Protein AF-A0A522DRT2-F1 (afdb_monomer)

Structure (mmCIF, N/CA/C/O backbone):
data_AF-A0A522DRT2-F1
#
_entry.id   AF-A0A522DRT2-F1
#
loop_
_atom_site.group_PDB
_atom_site.id
_atom_site.type_symbol
_atom_site.label_atom_id
_atom_site.label_alt_id
_atom_site.label_comp_id
_atom_site.label_asym_id
_atom_site.label_entity_id
_atom_site.label_seq_id
_atom_site.pdbx_PDB_ins_code
_atom_site.Cartn_x
_atom_site.Cartn_y
_atom_site.Cartn_z
_atom_site.occupancy
_atom_site.B_iso_or_equiv
_atom_site.auth_seq_id
_atom_site.auth_comp_id
_atom_site.auth_asym_id
_atom_site.auth_atom_id
_atom_site.pdbx_PDB_model_num
ATOM 1 N N . MET A 1 1 ? 30.417 25.474 84.961 1.00 42.22 1 MET A N 1
ATOM 2 C CA . MET A 1 1 ? 29.425 25.398 83.872 1.00 42.22 1 MET A CA 1
ATOM 3 C C . MET A 1 1 ? 30.093 24.813 82.645 1.00 42.22 1 MET A C 1
ATOM 5 O O . MET A 1 1 ? 31.148 25.295 82.270 1.00 42.22 1 MET A O 1
ATOM 9 N N . ASP A 1 2 ? 29.567 23.780 82.014 1.00 46.75 2 ASP A N 1
ATOM 10 C CA . ASP A 1 2 ? 29.227 22.479 82.589 1.00 46.75 2 ASP A CA 1
ATOM 11 C C . ASP A 1 2 ? 29.766 21.450 81.582 1.00 46.75 2 ASP A C 1
ATOM 13 O O . ASP A 1 2 ? 29.490 21.537 80.390 1.00 46.75 2 ASP A O 1
ATOM 17 N N . ARG A 1 3 ? 30.622 20.525 82.025 1.00 54.03 3 ARG A N 1
ATOM 18 C CA . ARG A 1 3 ? 31.339 19.582 81.137 1.00 54.03 3 ARG A CA 1
ATOM 19 C C . ARG A 1 3 ? 30.470 18.373 80.765 1.00 54.03 3 ARG A C 1
ATOM 21 O O . ARG A 1 3 ? 30.975 17.375 80.261 1.00 54.03 3 ARG A O 1
ATOM 28 N N . ARG A 1 4 ? 29.172 18.456 81.067 1.00 52.12 4 ARG A N 1
ATOM 29 C CA . ARG A 1 4 ? 28.165 17.411 80.868 1.00 52.12 4 ARG A CA 1
ATOM 30 C C . ARG A 1 4 ? 27.288 17.620 79.634 1.00 52.12 4 ARG A C 1
ATOM 32 O O . ARG A 1 4 ? 26.583 16.691 79.266 1.00 52.12 4 ARG A O 1
ATOM 39 N N . ASP A 1 5 ? 27.394 18.757 78.946 1.00 51.19 5 ASP A N 1
ATOM 40 C CA . ASP A 1 5 ? 26.552 19.057 77.774 1.00 51.19 5 ASP A CA 1
ATOM 41 C C . ASP A 1 5 ? 26.980 18.327 76.485 1.00 51.19 5 ASP A C 1
ATOM 43 O O . ASP A 1 5 ? 26.242 18.260 75.506 1.00 51.19 5 ASP A O 1
ATOM 47 N N . PHE A 1 6 ? 28.169 17.717 76.481 1.00 50.22 6 PHE A N 1
ATOM 48 C CA . PHE A 1 6 ? 28.686 16.972 75.328 1.00 50.22 6 PHE A CA 1
ATOM 49 C C . PHE A 1 6 ? 28.011 15.599 75.132 1.00 50.22 6 PHE A C 1
ATOM 51 O O . PHE A 1 6 ? 28.087 15.022 74.051 1.00 50.22 6 PHE A O 1
ATOM 58 N N . LEU A 1 7 ? 27.328 15.066 76.153 1.00 53.25 7 LEU A N 1
ATOM 59 C CA . LEU A 1 7 ? 26.678 13.746 76.097 1.00 53.25 7 LEU A CA 1
ATOM 60 C C . LEU A 1 7 ? 25.165 13.812 75.825 1.00 53.25 7 LEU A C 1
ATOM 62 O O . LEU A 1 7 ? 24.495 12.782 75.833 1.00 53.25 7 LEU A O 1
ATOM 66 N N . THR A 1 8 ? 24.631 14.999 75.533 1.00 53.50 8 THR A N 1
ATOM 67 C CA . THR A 1 8 ? 23.200 15.234 75.268 1.00 53.50 8 THR A CA 1
ATOM 68 C C . THR A 1 8 ? 22.930 15.882 73.912 1.00 53.50 8 THR A C 1
ATOM 70 O O . THR A 1 8 ? 21.894 16.511 73.714 1.00 53.50 8 THR A O 1
ATOM 73 N N . ALA A 1 9 ? 23.792 15.655 72.918 1.00 52.12 9 ALA A N 1
ATOM 74 C CA . ALA A 1 9 ? 23.418 15.870 71.522 1.00 52.12 9 ALA A CA 1
ATOM 75 C C . ALA A 1 9 ? 22.457 14.752 71.081 1.00 52.12 9 ALA A C 1
ATOM 77 O O . ALA A 1 9 ? 22.840 13.760 70.458 1.00 52.12 9 ALA A O 1
ATOM 78 N N . LYS A 1 10 ? 21.184 14.883 71.465 1.00 57.16 10 LYS A N 1
ATOM 79 C CA . LYS A 1 10 ? 20.097 14.037 70.971 1.00 57.16 10 LYS A CA 1
ATOM 80 C C . LYS A 1 10 ? 20.035 14.243 69.458 1.00 57.16 10 LYS A C 1
ATOM 82 O O . LYS A 1 10 ? 19.662 15.314 68.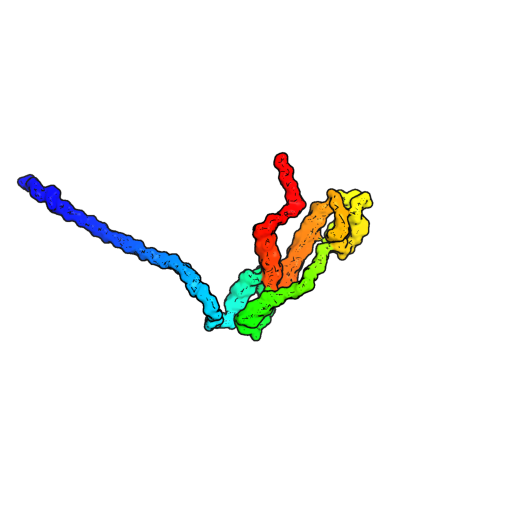996 1.00 57.16 10 LYS A O 1
ATOM 87 N N . ARG A 1 11 ? 20.460 13.238 68.689 1.00 54.44 11 ARG A N 1
ATOM 88 C CA . ARG A 1 11 ? 20.366 13.243 67.226 1.00 54.44 11 ARG A CA 1
ATOM 89 C C . ARG A 1 11 ? 18.909 13.494 66.848 1.00 54.44 11 ARG A C 1
ATOM 91 O O . ARG A 1 11 ? 18.065 12.629 67.075 1.00 54.44 11 ARG A O 1
ATOM 98 N N . GLU A 1 12 ? 18.614 14.661 66.283 1.00 54.62 12 GLU A N 1
ATOM 99 C CA . GLU A 1 12 ? 17.344 14.866 65.602 1.00 54.62 12 GLU A CA 1
ATOM 100 C C . GLU A 1 12 ? 17.322 13.920 64.405 1.00 54.62 12 GLU A C 1
ATOM 102 O O . GLU A 1 12 ? 18.086 14.046 63.445 1.00 54.62 12 GLU A O 1
ATOM 107 N N . THR A 1 13 ? 16.494 12.887 64.501 1.00 52.28 13 THR A N 1
ATOM 108 C CA . THR A 1 13 ? 16.181 12.033 63.368 1.00 52.28 13 THR A CA 1
ATOM 109 C C . THR A 1 13 ? 15.334 12.865 62.421 1.00 52.28 13 THR A C 1
ATOM 111 O O . THR A 1 13 ? 14.140 13.048 62.656 1.00 52.28 13 THR A O 1
ATOM 114 N N . THR A 1 14 ? 15.941 13.392 61.360 1.00 56.06 14 THR A N 1
ATOM 115 C CA . THR A 1 14 ? 15.183 13.887 60.209 1.00 56.06 14 THR A CA 1
ATOM 116 C C . THR A 1 14 ? 14.183 12.793 59.816 1.00 56.06 14 THR A C 1
ATOM 118 O O . THR A 1 14 ? 14.603 11.634 59.702 1.00 56.06 14 THR A O 1
ATOM 121 N N . PRO A 1 15 ? 12.880 13.090 59.658 1.00 54.44 15 PRO A N 1
ATOM 122 C CA . PRO A 1 15 ? 11.925 12.077 59.240 1.00 54.44 15 PRO A CA 1
ATOM 123 C C . PRO A 1 15 ? 12.405 11.511 57.907 1.00 54.44 15 PRO A C 1
ATOM 125 O O . PRO A 1 15 ? 12.625 12.254 56.947 1.00 54.44 15 PRO A O 1
ATOM 128 N N . VAL A 1 16 ? 12.632 10.197 57.872 1.00 54.84 16 VAL A N 1
ATOM 129 C CA . VAL A 1 16 ? 12.950 9.485 56.637 1.00 54.84 16 VAL A CA 1
ATOM 130 C C . VAL A 1 16 ? 11.790 9.757 55.695 1.00 54.84 16 VAL A C 1
ATOM 132 O O . VAL A 1 16 ? 10.655 9.376 55.971 1.00 54.84 16 VAL A O 1
ATOM 135 N N . LYS A 1 17 ? 12.062 10.490 54.616 1.00 53.16 17 LYS A N 1
ATOM 136 C CA . LYS A 1 17 ? 11.083 10.750 53.569 1.00 53.16 17 LYS A CA 1
ATOM 137 C C . LYS A 1 17 ? 10.720 9.385 52.995 1.00 53.16 17 LYS A C 1
ATOM 139 O O . LYS A 1 17 ? 11.541 8.792 52.301 1.00 53.16 17 LYS A O 1
ATOM 144 N N . THR A 1 18 ? 9.549 8.860 53.347 1.00 45.78 18 THR A N 1
ATOM 145 C CA . THR A 1 18 ? 9.038 7.612 52.783 1.00 45.78 18 THR A CA 1
ATOM 146 C C . THR A 1 18 ? 8.966 7.819 51.281 1.00 45.78 18 THR A C 1
ATOM 148 O O . THR A 1 18 ? 8.126 8.569 50.785 1.00 45.78 18 THR A O 1
ATOM 151 N N . ILE A 1 19 ? 9.917 7.234 50.557 1.00 55.28 19 ILE A N 1
ATOM 152 C CA . ILE A 1 19 ? 9.841 7.153 49.110 1.00 55.28 19 ILE A CA 1
ATOM 153 C C . ILE A 1 19 ? 8.691 6.187 48.875 1.00 55.28 19 ILE A C 1
ATOM 155 O O . ILE A 1 19 ? 8.843 4.982 49.049 1.00 55.28 19 ILE A O 1
ATOM 159 N N . THR A 1 20 ? 7.513 6.721 48.569 1.00 54.12 20 THR A N 1
ATOM 160 C CA . THR A 1 20 ? 6.456 5.921 47.969 1.00 54.12 20 THR A CA 1
ATOM 161 C C . THR A 1 20 ? 7.024 5.489 46.626 1.00 54.12 20 THR A C 1
ATOM 163 O O . THR A 1 20 ? 7.013 6.270 45.672 1.00 54.12 20 THR A O 1
ATOM 166 N N . GLU A 1 21 ? 7.625 4.298 46.570 1.00 57.28 21 GLU A N 1
ATOM 167 C CA . GLU A 1 21 ? 7.885 3.637 45.302 1.00 57.28 21 GLU A CA 1
ATOM 168 C C . GLU A 1 21 ? 6.539 3.602 44.599 1.00 57.28 21 GLU A C 1
ATOM 170 O O . GLU A 1 21 ? 5.605 2.912 45.007 1.00 57.28 21 GLU A O 1
ATOM 175 N N . LYS A 1 22 ? 6.402 4.457 43.587 1.00 58.53 22 LYS A N 1
ATOM 176 C CA . LYS A 1 22 ? 5.319 4.346 42.633 1.00 58.53 22 LYS A CA 1
ATOM 177 C C . LYS A 1 22 ? 5.519 2.954 42.065 1.00 58.53 22 LYS A C 1
ATOM 179 O O . LYS A 1 22 ? 6.506 2.757 41.353 1.00 58.53 22 LYS A O 1
ATOM 184 N N . GLU A 1 23 ? 4.669 2.003 42.460 1.00 58.69 23 GLU A N 1
ATOM 185 C CA . GLU A 1 23 ? 4.658 0.675 41.862 1.00 58.69 23 GLU A CA 1
ATOM 186 C C . GLU A 1 23 ? 4.791 0.904 40.367 1.00 58.69 23 GLU A C 1
ATOM 188 O O . GLU A 1 23 ? 3.989 1.620 39.754 1.00 58.69 23 GLU A O 1
ATOM 193 N N . THR A 1 24 ? 5.889 0.404 39.801 1.00 56.53 24 THR A N 1
ATOM 194 C CA . THR A 1 24 ? 5.999 0.327 38.356 1.00 56.53 24 THR A CA 1
ATOM 195 C C . THR A 1 24 ? 4.750 -0.425 37.948 1.00 56.53 24 THR A C 1
ATOM 197 O O . THR A 1 24 ? 4.557 -1.563 38.372 1.00 56.53 24 THR A O 1
ATOM 200 N N . ALA A 1 25 ? 3.826 0.262 37.276 1.00 60.69 25 ALA A N 1
ATOM 201 C CA . ALA A 1 25 ? 2.569 -0.330 36.877 1.00 60.69 25 ALA A CA 1
ATOM 202 C C . ALA A 1 25 ? 2.930 -1.463 35.920 1.00 60.69 25 ALA A C 1
ATOM 204 O O . ALA A 1 25 ? 3.108 -1.246 34.722 1.00 60.69 25 ALA A O 1
ATOM 205 N N . ARG A 1 26 ? 3.124 -2.671 36.458 1.00 58.53 26 ARG A N 1
ATOM 206 C CA . ARG A 1 26 ? 3.156 -3.881 35.663 1.00 58.53 26 ARG A CA 1
ATOM 207 C C . ARG A 1 26 ? 1.801 -3.883 34.999 1.00 58.53 26 ARG A C 1
ATOM 209 O O . ARG A 1 26 ? 0.776 -3.975 35.671 1.00 58.53 26 ARG A O 1
ATOM 216 N N . THR A 1 27 ? 1.792 -3.696 33.689 1.00 58.72 27 THR A N 1
ATOM 217 C CA . THR A 1 27 ? 0.597 -3.900 32.894 1.00 58.72 27 THR A CA 1
ATOM 218 C C . THR A 1 27 ? 0.230 -5.368 33.041 1.00 58.72 27 THR A C 1
ATOM 220 O O . THR A 1 27 ? 0.713 -6.220 32.304 1.00 58.72 27 THR A O 1
ATOM 223 N N . TYR A 1 28 ? -0.618 -5.670 34.023 1.00 54.56 28 TYR A N 1
ATOM 224 C CA . TYR A 1 28 ? -1.343 -6.928 34.144 1.00 54.56 28 TYR A CA 1
ATOM 225 C C . TYR A 1 28 ? -2.428 -6.986 33.061 1.00 54.56 28 TYR A C 1
ATOM 227 O O . TYR A 1 28 ? -3.586 -7.281 33.352 1.00 54.56 28 TYR A O 1
ATOM 235 N N . SER A 1 29 ? -2.095 -6.679 31.803 1.00 61.94 29 SER A N 1
ATOM 236 C CA . SER A 1 29 ? -2.952 -7.100 30.702 1.00 61.94 29 SER A CA 1
ATOM 237 C C . SER A 1 29 ? -2.859 -8.622 30.668 1.00 61.94 29 SER A C 1
ATOM 239 O O . SER A 1 29 ? -1.944 -9.195 30.079 1.00 61.94 29 SER A O 1
ATOM 241 N N . GLY A 1 30 ? -3.737 -9.280 31.421 1.00 64.56 30 GLY A N 1
ATOM 242 C CA . GLY A 1 30 ? -3.901 -10.721 31.341 1.00 64.56 30 GLY A CA 1
ATOM 243 C C . GLY A 1 30 ? -4.399 -11.110 29.952 1.00 64.56 30 GLY A C 1
ATOM 244 O O . GLY A 1 30 ? -4.917 -10.278 29.212 1.00 64.56 30 GLY A O 1
ATOM 245 N N . LEU A 1 31 ? -4.323 -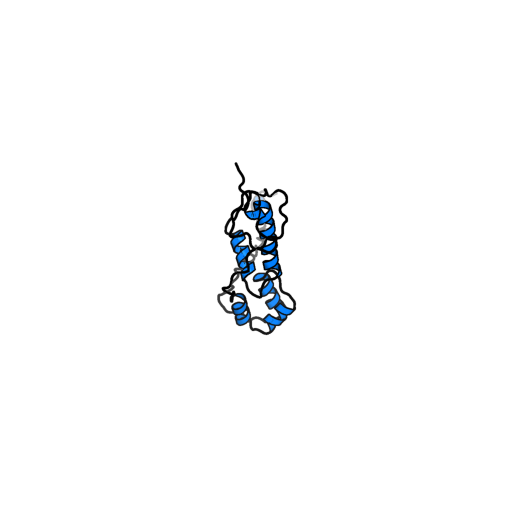12.400 29.632 1.00 72.88 31 LEU A N 1
ATOM 246 C CA . LEU A 1 31 ? -4.947 -12.998 28.441 1.00 72.88 31 LEU A CA 1
ATOM 247 C C . LEU A 1 31 ? -6.490 -12.962 28.484 1.00 72.88 31 LEU A C 1
ATOM 249 O O . LEU A 1 31 ? -7.153 -13.593 27.664 1.00 72.88 31 LEU A O 1
ATOM 253 N N . ASN A 1 32 ? -7.071 -12.270 29.464 1.00 82.25 32 ASN A N 1
ATOM 254 C CA . ASN A 1 32 ? -8.508 -12.167 29.615 1.00 82.25 32 ASN A CA 1
ATOM 255 C C . ASN A 1 32 ? -9.068 -11.282 28.493 1.00 82.25 32 ASN A C 1
ATOM 257 O O . ASN A 1 32 ? -8.544 -10.185 28.275 1.00 82.25 32 ASN A O 1
ATOM 261 N N . PRO A 1 33 ? -10.138 -11.719 27.808 1.00 82.00 33 PRO A N 1
ATOM 262 C CA . PRO A 1 33 ? -10.808 -10.904 26.807 1.00 82.00 33 PRO A CA 1
ATOM 263 C C . PRO A 1 33 ? -11.221 -9.547 27.377 1.00 82.00 33 PRO A C 1
ATOM 265 O O . PRO A 1 33 ? -11.652 -9.445 28.527 1.00 82.00 33 PRO A O 1
ATOM 268 N N . TYR A 1 34 ? -11.110 -8.497 26.567 1.00 86.06 34 TYR A N 1
ATOM 269 C CA . TYR A 1 34 ? -11.557 -7.170 26.973 1.00 86.06 34 TYR A CA 1
ATOM 270 C C . TYR A 1 34 ? -13.090 -7.125 27.072 1.00 86.06 34 TYR A C 1
ATOM 272 O O . TYR A 1 34 ? -13.799 -7.485 26.136 1.00 86.06 34 TYR A O 1
ATOM 280 N N . THR A 1 35 ? -13.593 -6.665 28.220 1.00 86.62 35 THR A N 1
ATOM 281 C CA . THR A 1 35 ? -15.030 -6.564 28.541 1.00 86.62 35 THR A CA 1
ATOM 282 C C . THR A 1 35 ? -15.495 -5.118 28.732 1.00 86.62 35 THR A C 1
ATOM 284 O O . THR A 1 35 ? -16.561 -4.879 29.296 1.00 86.62 35 THR A O 1
ATOM 287 N N . GLY A 1 36 ? -14.663 -4.144 28.359 1.00 89.00 36 GLY A N 1
ATOM 288 C CA . GLY A 1 36 ? -15.003 -2.730 28.473 1.00 89.00 36 GLY A CA 1
ATOM 289 C C . GLY A 1 36 ? -15.989 -2.268 27.393 1.00 89.00 36 GLY A C 1
ATOM 290 O O . GLY A 1 36 ? -16.402 -3.056 26.537 1.00 89.00 36 GLY A O 1
ATOM 291 N N . PRO A 1 37 ? -16.394 -0.989 27.437 1.00 92.31 37 PRO A N 1
ATOM 292 C CA . PRO A 1 37 ? -17.332 -0.440 26.471 1.00 92.31 37 PRO A CA 1
ATOM 293 C C . PRO A 1 37 ? -16.727 -0.442 25.061 1.00 92.31 37 PRO A C 1
ATOM 295 O O . PRO A 1 37 ? -15.549 -0.163 24.874 1.00 92.31 37 PRO A O 1
ATOM 298 N N . TRP A 1 38 ? -17.546 -0.741 24.055 1.00 94.81 38 TRP A N 1
ATOM 299 C CA . TRP A 1 38 ? -17.142 -0.699 22.650 1.00 94.81 38 TRP A CA 1
ATOM 300 C C . TRP A 1 38 ? -17.713 0.557 21.993 1.00 94.81 38 TRP A C 1
ATOM 302 O O . TRP A 1 38 ? -18.777 0.520 21.377 1.00 94.81 38 TRP A O 1
ATOM 312 N N . THR A 1 39 ? -17.055 1.700 22.209 1.00 95.69 39 THR A N 1
ATOM 313 C CA . THR A 1 39 ? -17.486 2.993 21.661 1.00 95.69 39 THR A CA 1
ATOM 314 C C . 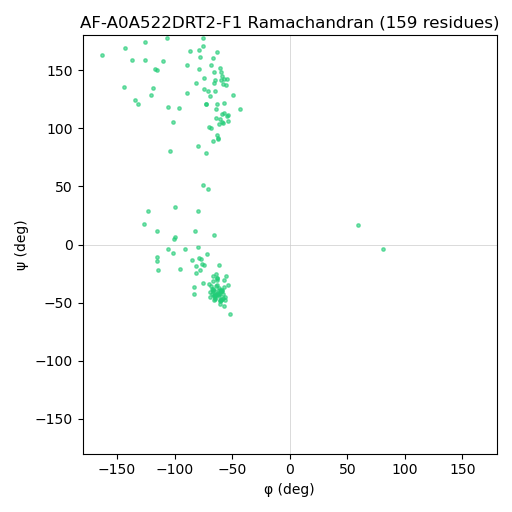THR A 1 39 ? -16.584 3.443 20.515 1.00 95.69 39 THR A C 1
ATOM 316 O O . THR A 1 39 ? -15.588 2.801 20.174 1.00 95.69 39 THR A O 1
ATOM 319 N N . ALA A 1 40 ? -16.918 4.590 19.916 1.00 95.50 40 ALA A N 1
ATOM 320 C CA . ALA A 1 40 ? -16.127 5.179 18.841 1.00 95.50 40 ALA A CA 1
ATOM 321 C C . ALA A 1 40 ? -14.667 5.427 19.257 1.00 95.50 40 ALA A C 1
ATOM 323 O O . ALA A 1 40 ? -13.774 5.341 18.418 1.00 95.50 40 ALA A O 1
ATOM 324 N N . ASN A 1 41 ? -14.410 5.693 20.543 1.00 95.19 41 ASN A N 1
ATOM 325 C CA . ASN A 1 41 ? -13.059 5.922 21.051 1.00 95.19 41 ASN A CA 1
ATOM 326 C C . ASN A 1 41 ? -12.216 4.644 21.033 1.00 95.19 41 ASN A C 1
ATOM 328 O O . ASN A 1 41 ? -11.070 4.681 20.581 1.00 95.19 41 ASN A O 1
ATOM 332 N N . GLU A 1 42 ? -12.770 3.518 21.485 1.00 95.00 42 GLU A N 1
ATOM 333 C CA . GLU A 1 42 ? -12.073 2.231 21.486 1.00 95.00 42 GLU A CA 1
ATOM 334 C C . GLU A 1 42 ? -11.833 1.729 20.063 1.00 95.00 42 GLU A C 1
ATOM 336 O O . GLU A 1 42 ? -10.716 1.315 19.747 1.00 95.00 42 GLU A O 1
ATOM 341 N N . VAL A 1 43 ? -12.832 1.857 19.185 1.00 96.56 43 VAL A N 1
ATOM 342 C CA . VAL A 1 43 ? -12.693 1.536 17.757 1.00 96.56 43 VAL A CA 1
ATOM 343 C C . VAL A 1 43 ? -11.615 2.407 17.118 1.00 96.56 43 VAL A C 1
ATOM 345 O O . VAL A 1 43 ? -10.680 1.889 16.513 1.00 96.56 43 VAL A O 1
ATOM 348 N N . ALA A 1 44 ? -11.678 3.728 17.294 1.00 95.88 44 ALA A N 1
ATOM 349 C CA . ALA A 1 44 ? -10.678 4.634 16.736 1.00 95.88 44 ALA A CA 1
ATOM 350 C C . ALA A 1 44 ? -9.273 4.346 17.285 1.00 95.88 44 ALA A C 1
ATOM 352 O O . ALA A 1 44 ? -8.292 4.448 16.547 1.00 95.88 44 ALA A O 1
ATOM 353 N N . HIS A 1 45 ? -9.152 3.982 18.563 1.00 94.38 45 HIS A N 1
ATOM 354 C CA . HIS A 1 45 ? -7.876 3.579 19.143 1.00 94.38 45 HIS A CA 1
ATOM 355 C C . HIS A 1 45 ? -7.348 2.290 18.501 1.00 94.38 45 HIS A C 1
ATOM 357 O O . HIS A 1 45 ? -6.183 2.264 18.101 1.00 94.38 45 HIS A O 1
ATOM 363 N N . LEU A 1 46 ? -8.188 1.259 18.351 1.00 95.19 46 LEU A N 1
ATOM 364 C CA . LEU A 1 46 ? -7.813 0.013 17.680 1.00 95.19 46 LEU A CA 1
ATOM 365 C C . LEU A 1 46 ? -7.324 0.290 16.255 1.00 95.19 46 LEU A C 1
ATOM 367 O O . LEU A 1 46 ? -6.201 -0.076 15.917 1.00 95.19 46 LEU A O 1
ATOM 371 N N . LEU A 1 47 ? -8.112 1.011 15.454 1.00 96.00 47 LEU A N 1
ATOM 372 C CA . LEU A 1 47 ? -7.778 1.290 14.056 1.00 96.00 47 LEU A CA 1
ATOM 373 C C . LEU A 1 47 ? -6.506 2.136 13.910 1.00 96.00 47 LEU A C 1
ATOM 375 O O . LEU A 1 47 ? -5.696 1.877 13.029 1.00 96.00 47 LEU A O 1
ATOM 379 N N . LYS A 1 48 ? -6.238 3.094 14.808 1.00 93.69 48 LYS A N 1
ATOM 380 C CA . LYS A 1 48 ? -4.960 3.842 14.809 1.00 93.69 48 LYS A CA 1
ATOM 381 C C . LYS A 1 48 ? -3.743 2.949 15.071 1.00 93.69 48 LYS A C 1
ATOM 383 O O . LYS A 1 48 ? -2.629 3.273 14.646 1.00 93.69 48 LYS A O 1
ATOM 388 N N . ARG A 1 49 ? -3.927 1.851 15.810 1.00 93.12 49 ARG A N 1
ATOM 389 C CA . ARG A 1 49 ? -2.861 0.889 16.118 1.00 93.12 49 ARG A CA 1
ATOM 390 C C . ARG A 1 49 ? -2.653 -0.115 14.991 1.00 93.12 49 ARG A C 1
ATOM 392 O O . ARG A 1 49 ? -1.504 -0.454 14.722 1.00 93.12 49 ARG A O 1
ATOM 399 N N . THR A 1 50 ? -3.720 -0.546 14.327 1.00 95.06 50 THR A N 1
ATOM 400 C CA . THR A 1 50 ? -3.671 -1.597 13.298 1.00 95.06 50 THR A CA 1
ATOM 401 C C . THR A 1 50 ? -3.567 -1.068 11.870 1.00 95.06 50 THR A C 1
ATOM 403 O O . THR A 1 50 ? -3.083 -1.782 11.003 1.00 95.06 50 THR A O 1
ATOM 406 N N . MET A 1 51 ? -3.951 0.183 11.620 1.00 95.12 51 MET A N 1
ATOM 407 C CA . MET A 1 51 ? -3.945 0.830 10.303 1.00 95.12 51 MET A CA 1
ATOM 408 C C . MET A 1 51 ? -3.147 2.148 10.340 1.00 95.12 51 MET A C 1
ATOM 410 O O . MET A 1 51 ? -2.654 2.579 11.392 1.00 95.12 51 MET A O 1
ATOM 414 N N . PHE A 1 52 ? -2.952 2.792 9.187 1.00 93.31 52 PHE A N 1
ATOM 415 C CA . PHE A 1 52 ? -2.314 4.118 9.096 1.00 93.31 52 PHE A CA 1
ATOM 416 C C . PHE A 1 52 ? -3.267 5.275 9.396 1.00 93.31 52 PHE A C 1
ATOM 418 O O . PHE A 1 52 ? -2.842 6.333 9.853 1.00 93.31 52 PHE A O 1
ATOM 425 N N . GLY A 1 53 ? -4.558 5.051 9.197 1.00 88.31 53 GLY A N 1
ATOM 426 C CA . GLY A 1 53 ? -5.625 5.996 9.477 1.00 88.31 53 GLY A CA 1
ATOM 427 C C . GLY A 1 53 ? -6.974 5.291 9.521 1.00 88.31 53 GLY A C 1
ATOM 428 O O . GLY A 1 53 ? -7.101 4.162 9.050 1.00 88.31 53 GLY A O 1
ATOM 429 N N . ALA A 1 54 ? -7.960 5.964 10.106 1.00 91.19 54 ALA A N 1
ATOM 430 C CA . ALA A 1 54 ? -9.344 5.514 10.149 1.00 91.19 54 ALA A CA 1
ATOM 431 C C . ALA A 1 54 ? -10.239 6.672 9.721 1.00 91.19 54 ALA A C 1
ATOM 433 O O . ALA A 1 54 ? -10.203 7.743 10.336 1.00 91.19 54 ALA A O 1
ATOM 434 N N . THR A 1 55 ? -11.016 6.467 8.665 1.00 93.38 55 THR A N 1
ATOM 435 C CA . THR A 1 55 ? -12.055 7.414 8.260 1.00 93.38 55 THR A CA 1
ATOM 436 C C . THR A 1 55 ? -13.284 7.265 9.167 1.00 93.38 55 THR A C 1
ATOM 438 O O . THR A 1 55 ? -13.442 6.233 9.828 1.00 93.38 55 THR A O 1
ATOM 441 N N . PRO A 1 56 ? -14.188 8.261 9.219 1.00 94.50 56 PRO A N 1
ATOM 442 C CA . PRO A 1 56 ? -15.465 8.107 9.919 1.00 94.50 56 PRO A CA 1
ATOM 443 C C . PRO A 1 56 ? -16.263 6.881 9.450 1.00 94.50 56 PRO A C 1
ATOM 445 O O . PRO A 1 56 ? -16.885 6.208 10.270 1.00 94.50 56 PRO A O 1
ATOM 448 N N . ASP A 1 57 ? -16.187 6.542 8.161 1.00 95.88 57 ASP A N 1
ATOM 449 C CA . ASP A 1 57 ? -16.851 5.365 7.595 1.00 95.88 57 ASP A CA 1
ATOM 450 C C . ASP A 1 57 ? -16.243 4.054 8.098 1.00 95.88 57 ASP A C 1
ATOM 452 O O . ASP A 1 57 ? -16.971 3.094 8.349 1.00 95.88 57 ASP A O 1
ATOM 456 N N . ASP A 1 58 ? -14.924 4.009 8.303 1.00 96.00 58 ASP A N 1
ATOM 457 C CA . ASP A 1 58 ? -14.268 2.852 8.919 1.00 96.00 58 ASP A CA 1
ATOM 458 C C . ASP A 1 58 ? -14.705 2.694 10.374 1.00 96.00 58 ASP A C 1
ATOM 460 O O . ASP A 1 58 ? -15.053 1.596 10.802 1.00 96.00 58 ASP A O 1
ATOM 464 N N . ILE A 1 59 ? -14.763 3.794 11.130 1.00 96.38 59 ILE A N 1
ATOM 465 C CA . ILE A 1 59 ? -15.225 3.763 12.524 1.00 96.38 59 ILE A CA 1
ATOM 466 C C . ILE A 1 59 ? -16.665 3.245 12.592 1.00 96.38 59 ILE A C 1
ATOM 468 O O . ILE A 1 59 ? -16.943 2.333 13.366 1.00 96.38 59 ILE A O 1
ATOM 472 N N . ASN A 1 60 ? -17.566 3.766 11.755 1.00 97.00 60 ASN A N 1
ATOM 473 C CA . ASN A 1 60 ? -18.958 3.316 11.703 1.00 97.00 60 ASN A CA 1
ATOM 474 C C . ASN A 1 60 ? -19.076 1.836 11.310 1.00 97.00 60 ASN A C 1
ATOM 476 O O . ASN A 1 60 ? -19.883 1.109 11.889 1.00 97.00 60 ASN A O 1
ATOM 480 N N . TYR A 1 61 ? -18.249 1.373 10.370 1.00 96.88 61 TYR A N 1
ATOM 481 C CA . TYR A 1 61 ? -18.203 -0.031 9.966 1.00 96.88 61 TYR A CA 1
ATOM 482 C C . TYR A 1 61 ? -17.819 -0.957 11.130 1.00 96.88 61 TYR A C 1
ATOM 484 O O . TYR A 1 61 ? -18.510 -1.942 11.383 1.00 96.88 61 TYR A O 1
ATOM 492 N N . PHE A 1 62 ? -16.763 -0.623 11.877 1.00 97.00 62 PHE A N 1
ATOM 493 C CA . PHE A 1 62 ? -16.294 -1.435 13.007 1.00 97.00 62 PHE A CA 1
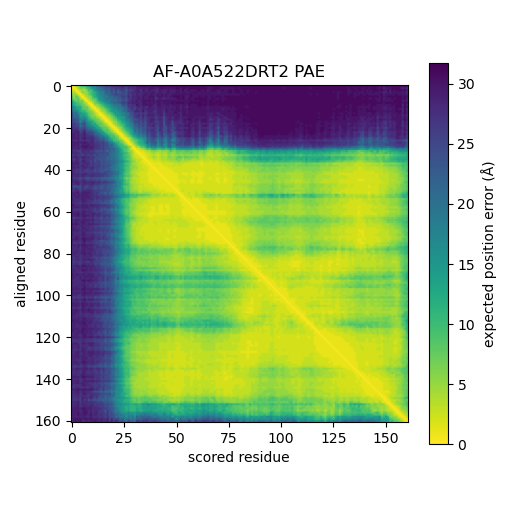ATOM 494 C C . PHE A 1 62 ? -17.139 -1.270 14.281 1.00 97.00 62 PHE A C 1
ATOM 496 O O . PHE A 1 62 ? -17.167 -2.175 15.114 1.00 97.00 62 PHE A O 1
ATOM 503 N N . LEU A 1 63 ? -17.873 -0.163 14.427 1.00 96.50 63 LEU A N 1
ATOM 504 C CA . LEU A 1 63 ? -18.879 0.005 15.483 1.00 96.50 63 LEU A CA 1
ATOM 505 C C . LEU A 1 63 ? -20.079 -0.931 15.317 1.00 96.50 63 LEU A C 1
ATOM 507 O O . LEU A 1 63 ? -20.710 -1.291 16.307 1.00 96.50 63 LEU A O 1
ATOM 511 N N . GLY A 1 64 ? -20.387 -1.343 14.084 1.00 95.81 64 GLY A N 1
ATOM 512 C CA . GLY A 1 64 ? -21.415 -2.350 13.808 1.00 95.81 64 GLY A CA 1
ATOM 513 C C . GLY A 1 64 ? -21.015 -3.775 14.213 1.00 95.81 64 GLY A C 1
ATOM 514 O O . GLY A 1 64 ? -21.847 -4.679 14.161 1.00 95.81 64 GLY A O 1
ATOM 515 N N . MET A 1 65 ? -19.758 -3.984 14.609 1.00 95.56 65 MET A N 1
ATOM 516 C CA . MET A 1 65 ? -19.202 -5.267 15.035 1.00 95.56 65 MET A CA 1
ATOM 517 C C . MET A 1 65 ? -18.924 -5.258 16.537 1.00 95.56 65 MET A C 1
ATOM 519 O O . MET A 1 65 ? -18.708 -4.205 17.133 1.00 95.56 65 MET A O 1
ATOM 523 N N . ASN A 1 66 ? -18.859 -6.437 17.157 1.00 93.19 66 ASN A N 1
ATOM 524 C CA . ASN A 1 66 ? -18.222 -6.551 18.469 1.00 93.19 66 ASN A CA 1
ATOM 525 C C . ASN A 1 66 ? -16.687 -6.588 18.335 1.00 93.19 66 ASN A C 1
ATOM 527 O O . ASN A 1 66 ? -16.141 -6.775 17.249 1.00 93.19 66 ASN A O 1
ATOM 531 N N . MET A 1 67 ? -15.980 -6.426 19.454 1.00 92.94 67 MET A N 1
ATOM 532 C CA . MET A 1 67 ? -14.518 -6.314 19.461 1.00 92.94 67 MET A CA 1
ATOM 533 C C . MET A 1 67 ? -13.796 -7.537 18.867 1.00 92.94 67 MET A C 1
ATOM 535 O O . MET A 1 67 ? -12.853 -7.354 18.102 1.00 92.94 67 MET A O 1
ATOM 539 N N . ASN A 1 68 ? -14.259 -8.762 19.140 1.00 92.75 68 ASN A N 1
ATOM 540 C CA . ASN A 1 68 ? -13.641 -9.968 18.574 1.00 92.75 68 ASN A CA 1
ATOM 541 C C . ASN A 1 68 ? -13.807 -10.008 17.050 1.00 92.75 68 ASN A C 1
ATOM 543 O O . ASN A 1 68 ? -12.834 -10.194 16.330 1.00 92.75 68 ASN A O 1
ATOM 547 N N . GLN A 1 69 ? -15.016 -9.728 16.556 1.00 95.25 69 GLN A N 1
ATOM 548 C CA . GLN A 1 69 ? -15.293 -9.653 15.119 1.00 95.25 69 GLN A CA 1
ATOM 549 C C . GLN A 1 69 ? -14.451 -8.578 14.423 1.00 95.25 69 GLN A C 1
ATOM 551 O O . GLN A 1 69 ? -13.958 -8.800 13.320 1.00 95.25 69 GLN A O 1
ATOM 556 N N . ALA A 1 70 ? -14.263 -7.422 15.066 1.00 95.81 70 ALA A N 1
ATOM 557 C CA . ALA A 1 70 ? -13.421 -6.354 14.538 1.00 95.81 70 ALA A CA 1
ATOM 558 C C . ALA A 1 70 ? -11.953 -6.795 14.409 1.00 95.81 70 ALA A C 1
ATOM 560 O O . ALA A 1 70 ? -11.312 -6.514 13.396 1.00 95.81 70 ALA A O 1
ATOM 561 N N . VAL A 1 71 ? -11.425 -7.503 15.411 1.00 95.06 71 VAL A N 1
ATOM 562 C CA . VAL A 1 71 ? -10.063 -8.056 15.373 1.00 95.06 71 VAL A CA 1
ATOM 563 C C . VAL A 1 71 ? -9.939 -9.122 14.288 1.00 95.06 71 VAL A C 1
ATOM 565 O O . VAL A 1 71 ? -9.021 -9.037 13.474 1.00 95.06 71 VAL A O 1
ATOM 568 N N . ASP A 1 72 ? -10.878 -10.064 14.211 1.00 96.12 72 ASP A N 1
ATOM 569 C CA . ASP A 1 72 ? -10.882 -11.111 13.183 1.00 96.12 72 ASP A CA 1
ATOM 570 C C . ASP A 1 72 ? -10.914 -10.504 11.774 1.00 96.12 72 ASP A C 1
ATOM 572 O O . ASP A 1 72 ? -10.149 -10.907 10.894 1.00 96.12 72 ASP A O 1
ATOM 576 N N . GLN A 1 73 ? -11.731 -9.468 11.570 1.00 96.00 73 GLN A N 1
ATOM 577 C CA . GLN A 1 73 ? -11.794 -8.734 10.309 1.00 96.00 73 GLN A CA 1
ATOM 578 C C . GLN A 1 73 ? -10.456 -8.065 9.963 1.00 96.00 73 GLN A C 1
ATOM 580 O O . GLN A 1 73 ? -10.004 -8.153 8.824 1.00 96.00 73 GLN A O 1
ATOM 585 N N . LEU A 1 74 ? -9.794 -7.425 10.931 1.00 96.38 74 LEU A N 1
ATOM 586 C CA . LEU A 1 74 ? -8.503 -6.763 10.708 1.00 96.38 74 LEU A CA 1
ATOM 587 C C . LEU A 1 74 ? -7.373 -7.751 10.390 1.00 96.38 74 LEU A C 1
ATOM 589 O O . LEU A 1 74 ? -6.440 -7.404 9.659 1.00 96.38 74 LEU A O 1
ATOM 593 N N . LEU A 1 75 ? -7.446 -8.962 10.945 1.00 95.62 75 LEU A N 1
ATOM 594 C CA . LEU A 1 75 ? -6.477 -10.037 10.721 1.00 95.62 75 LEU A CA 1
ATOM 595 C C . LEU A 1 75 ? -6.772 -10.855 9.457 1.00 95.62 75 LEU A C 1
ATOM 597 O O . LEU A 1 75 ? -5.900 -11.583 8.981 1.00 95.62 75 LEU A O 1
ATOM 601 N N . THR A 1 76 ? -7.961 -10.705 8.873 1.00 96.00 76 THR A N 1
ATOM 602 C CA . THR A 1 76 ? -8.333 -11.347 7.609 1.00 96.00 76 THR A CA 1
ATOM 603 C C . THR A 1 76 ? -7.735 -10.575 6.434 1.00 96.00 76 THR A C 1
ATOM 605 O O . THR A 1 76 ? -8.359 -9.704 5.827 1.00 96.00 76 THR A O 1
ATOM 608 N N . VAL A 1 77 ? -6.481 -10.891 6.113 1.00 94.00 77 VAL A N 1
ATOM 609 C CA . VAL A 1 77 ? -5.743 -10.279 5.001 1.00 94.00 77 VAL A CA 1
ATOM 610 C C . VAL A 1 77 ? -5.982 -11.072 3.708 1.00 94.00 77 VAL A C 1
ATOM 612 O O . VAL A 1 77 ? -5.796 -12.292 3.708 1.00 94.00 77 VAL A O 1
ATOM 615 N N . PRO A 1 78 ? -6.344 -10.423 2.583 1.00 91.00 78 PRO A N 1
ATOM 616 C CA . PRO A 1 78 ? -6.471 -11.124 1.310 1.00 91.00 78 PRO A CA 1
ATOM 617 C C . PRO A 1 78 ? -5.144 -11.772 0.886 1.00 91.00 78 PRO A C 1
ATOM 619 O O . PRO A 1 78 ? -4.071 -11.188 1.045 1.00 91.00 78 PRO A O 1
ATOM 622 N N . VAL A 1 79 ? -5.204 -12.968 0.302 1.00 91.25 79 VAL A N 1
ATOM 623 C CA . VAL A 1 79 ? -4.009 -13.667 -0.214 1.00 91.25 79 VAL A CA 1
ATOM 624 C C . VAL A 1 79 ? -3.509 -13.089 -1.539 1.00 91.25 79 VAL A C 1
ATOM 626 O O . VAL A 1 79 ? -2.378 -13.345 -1.942 1.00 91.25 79 VAL A O 1
ATOM 629 N N . THR A 1 80 ? -4.348 -12.307 -2.220 1.00 91.81 80 THR A N 1
ATOM 630 C CA . THR A 1 80 ? -3.997 -11.660 -3.480 1.00 91.81 80 THR A CA 1
ATOM 631 C C . THR A 1 80 ? -3.024 -10.509 -3.213 1.00 91.81 80 THR A C 1
ATOM 633 O O . THR A 1 80 ? -3.377 -9.590 -2.464 1.00 91.81 80 THR A O 1
ATOM 636 N N . PRO A 1 81 ? -1.814 -10.530 -3.801 1.00 88.88 81 PRO A N 1
ATOM 637 C CA . PRO A 1 81 ? -0.872 -9.430 -3.670 1.00 88.88 81 PRO A CA 1
ATOM 638 C C . PRO A 1 81 ? -1.378 -8.184 -4.416 1.00 88.88 81 PRO A C 1
ATOM 640 O O . PRO A 1 81 ? -2.139 -8.312 -5.382 1.00 88.88 81 PRO A O 1
ATOM 643 N N . PRO A 1 82 ? -0.953 -6.977 -4.005 1.00 92.12 82 PRO A N 1
ATOM 644 C CA . PRO A 1 82 ? -1.238 -5.765 -4.761 1.00 92.12 82 PRO A CA 1
ATOM 645 C C . PRO A 1 82 ? -0.632 -5.843 -6.168 1.00 92.12 82 PRO A C 1
ATOM 647 O O . PRO A 1 82 ? 0.388 -6.501 -6.389 1.00 92.12 82 PRO A O 1
ATOM 650 N N . ALA A 1 83 ? -1.251 -5.144 -7.123 1.00 93.69 83 ALA A N 1
ATOM 651 C CA . ALA A 1 83 ? -0.712 -5.024 -8.474 1.00 93.69 83 ALA A CA 1
ATOM 652 C C . ALA A 1 83 ? 0.706 -4.422 -8.431 1.00 93.69 83 ALA A C 1
ATOM 654 O O . ALA A 1 83 ? 0.943 -3.534 -7.613 1.00 93.69 83 ALA A O 1
ATOM 655 N N . PRO A 1 84 ? 1.641 -4.868 -9.287 1.00 95.38 84 PRO A N 1
ATOM 656 C CA . PRO A 1 84 ? 3.025 -4.403 -9.251 1.00 95.38 84 PRO A CA 1
ATOM 657 C C . PRO A 1 84 ? 3.149 -2.915 -9.629 1.00 95.38 84 PRO A C 1
ATOM 659 O O . PRO A 1 84 ? 2.255 -2.369 -10.284 1.00 95.38 84 PRO A O 1
ATOM 662 N N . PRO A 1 85 ? 4.265 -2.250 -9.269 1.00 95.88 85 PRO A N 1
ATOM 663 C CA . PRO A 1 85 ? 4.531 -0.884 -9.699 1.00 95.88 85 PRO A CA 1
ATOM 664 C C . PRO A 1 85 ? 4.594 -0.785 -11.224 1.00 95.88 85 PRO A C 1
ATOM 666 O O . PRO A 1 85 ? 5.021 -1.711 -11.92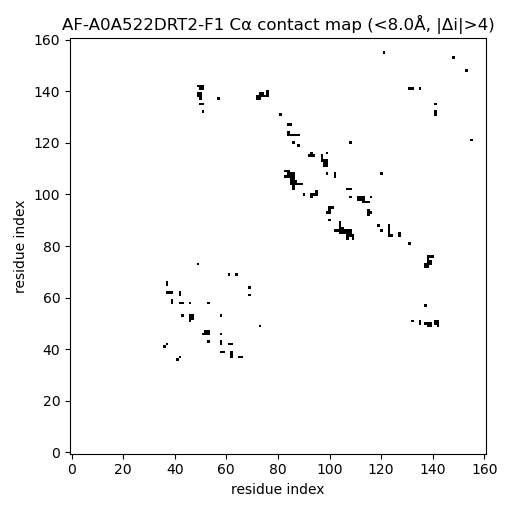6 1.00 95.88 85 PRO A O 1
ATOM 669 N N . VAL A 1 86 ? 4.176 0.376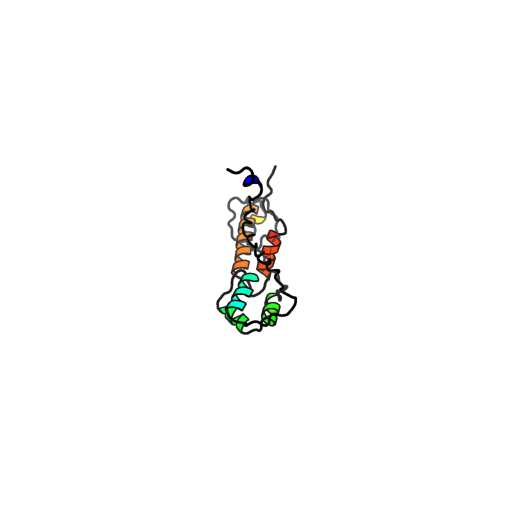 -11.723 1.00 95.81 86 VAL A N 1
ATOM 670 C CA . VAL A 1 86 ? 4.129 0.702 -13.148 1.00 95.81 86 VAL A CA 1
ATOM 671 C C . VAL A 1 86 ? 5.051 1.866 -13.466 1.00 95.81 86 VAL A C 1
ATOM 673 O O . VAL A 1 86 ? 5.278 2.750 -12.637 1.00 95.81 86 VAL A O 1
ATOM 676 N N . LYS A 1 87 ? 5.557 1.896 -14.695 1.00 95.31 87 LYS A N 1
ATOM 677 C CA . LYS A 1 87 ? 6.385 2.988 -15.194 1.00 95.31 87 LYS A CA 1
ATOM 678 C C . LYS A 1 87 ? 5.576 4.283 -15.234 1.00 95.31 87 LYS A C 1
ATOM 680 O O . LYS A 1 87 ? 4.593 4.382 -15.966 1.00 95.31 87 LYS A O 1
ATOM 685 N N . ASN A 1 88 ? 6.004 5.264 -14.444 1.00 94.56 88 ASN A N 1
ATOM 686 C CA . ASN A 1 88 ? 5.386 6.587 -14.292 1.00 94.56 88 ASN A CA 1
ATOM 687 C C . ASN A 1 88 ? 6.388 7.736 -14.524 1.00 94.56 88 ASN A C 1
ATOM 689 O O . ASN A 1 88 ? 6.149 8.868 -14.110 1.00 94.56 88 ASN A O 1
ATOM 693 N N . TYR A 1 89 ? 7.516 7.433 -15.164 1.00 94.56 89 TYR A N 1
ATOM 694 C CA . TYR A 1 89 ? 8.600 8.358 -15.474 1.00 94.56 89 TYR A CA 1
ATOM 695 C C . TYR A 1 89 ? 8.909 8.334 -16.974 1.00 94.56 89 TYR A C 1
ATOM 697 O O . TYR A 1 89 ? 8.571 7.383 -17.684 1.00 94.56 89 TYR A O 1
ATOM 705 N N . ASN A 1 90 ? 9.541 9.401 -17.456 1.00 93.12 90 ASN A N 1
ATOM 706 C CA . ASN A 1 90 ? 9.998 9.515 -18.838 1.00 93.12 90 ASN A CA 1
ATOM 707 C C . ASN A 1 90 ? 11.397 8.901 -19.015 1.00 93.12 90 ASN A C 1
ATOM 709 O O . ASN A 1 90 ? 12.104 8.654 -18.044 1.00 93.12 90 ASN A O 1
ATOM 713 N N . ASN A 1 91 ? 11.817 8.689 -20.264 1.00 92.81 91 ASN A N 1
ATOM 714 C CA . ASN A 1 91 ? 13.130 8.115 -20.585 1.00 92.81 91 ASN A CA 1
ATOM 715 C C . ASN A 1 91 ? 14.281 9.142 -20.496 1.00 92.81 91 ASN A C 1
ATOM 717 O O . ASN A 1 91 ? 15.259 9.048 -21.237 1.00 92.81 91 ASN A O 1
ATOM 721 N N . ASN A 1 92 ? 14.160 10.161 -19.639 1.00 92.12 92 ASN A N 1
ATOM 722 C CA . ASN A 1 92 ? 15.230 11.137 -19.458 1.00 92.12 92 ASN A CA 1
ATOM 723 C C . ASN A 1 92 ? 16.453 10.435 -18.864 1.00 92.12 92 ASN A C 1
ATOM 725 O O . ASN A 1 92 ? 16.324 9.716 -17.884 1.00 92.12 92 ASN A O 1
ATOM 729 N N . ASN A 1 93 ? 17.629 10.666 -19.445 1.00 90.56 93 ASN A N 1
ATOM 730 C CA . ASN A 1 93 ? 18.898 10.066 -19.017 1.00 90.56 93 ASN A CA 1
ATOM 731 C C . ASN A 1 93 ? 18.935 8.525 -19.056 1.00 90.56 93 ASN A C 1
ATOM 733 O O . ASN A 1 93 ? 19.839 7.935 -18.478 1.00 90.56 93 ASN A O 1
ATOM 737 N N . ILE A 1 94 ? 18.007 7.880 -19.771 1.00 92.25 94 ILE A N 1
ATOM 738 C CA . ILE A 1 94 ? 18.017 6.434 -20.013 1.00 92.25 94 ILE A CA 1
ATOM 739 C C . ILE A 1 94 ? 18.456 6.208 -21.469 1.00 92.25 94 ILE A C 1
ATOM 741 O O . ILE A 1 94 ? 17.772 6.682 -22.386 1.00 92.25 94 ILE A O 1
ATOM 745 N N . PRO A 1 95 ? 19.586 5.522 -21.724 1.00 92.94 95 PRO A N 1
ATOM 746 C CA . PRO A 1 95 ? 20.021 5.197 -23.077 1.00 92.94 95 PRO A CA 1
ATOM 747 C C . PRO A 1 95 ? 18.974 4.371 -23.830 1.00 92.94 95 PRO A C 1
ATOM 749 O O . PRO A 1 95 ? 18.341 3.486 -23.264 1.00 92.94 95 PRO A O 1
ATOM 752 N N . VAL A 1 96 ? 18.846 4.585 -25.143 1.00 93.25 96 VAL A N 1
ATOM 753 C CA . VAL A 1 96 ? 17.970 3.764 -26.011 1.00 93.25 96 VAL A CA 1
ATOM 754 C C . VAL A 1 96 ? 18.364 2.282 -26.046 1.00 93.25 96 VAL A C 1
ATOM 756 O O . VAL A 1 96 ? 17.581 1.445 -26.483 1.00 93.25 96 VAL A O 1
ATOM 759 N N . THR A 1 97 ? 19.589 1.967 -25.622 1.00 93.69 97 THR A N 1
ATOM 760 C CA . THR A 1 97 ? 20.119 0.607 -25.500 1.00 93.69 97 THR A CA 1
ATOM 761 C C . THR A 1 97 ? 19.678 -0.094 -24.218 1.00 93.69 97 THR A C 1
ATOM 763 O O . THR A 1 97 ? 19.786 -1.316 -24.153 1.00 93.69 97 THR A O 1
ATOM 766 N N . ASP A 1 98 ? 19.210 0.645 -23.206 1.00 93.12 98 ASP A N 1
ATOM 767 C CA . ASP A 1 98 ? 18.722 0.052 -21.962 1.00 93.12 98 ASP A CA 1
ATOM 768 C C . ASP A 1 98 ? 17.336 -0.591 -22.195 1.00 93.12 98 ASP A C 1
ATOM 770 O O . ASP A 1 98 ? 16.457 0.040 -22.799 1.00 93.12 98 ASP A O 1
ATOM 774 N N . PRO A 1 99 ? 17.098 -1.831 -21.721 1.00 92.94 99 PRO A N 1
ATOM 775 C CA . PRO A 1 99 ? 15.811 -2.512 -21.874 1.00 92.94 99 PRO A CA 1
ATOM 776 C C . PRO A 1 99 ? 14.605 -1.736 -21.323 1.00 92.94 99 PRO A C 1
ATOM 778 O O . PRO A 1 99 ? 13.490 -1.902 -21.824 1.00 92.94 99 PRO A O 1
ATOM 781 N N . ASP A 1 100 ? 14.802 -0.874 -20.320 1.00 93.50 100 ASP A N 1
ATOM 782 C CA . ASP A 1 100 ? 13.753 -0.033 -19.741 1.00 93.50 100 ASP A CA 1
ATOM 783 C C . ASP A 1 100 ? 13.186 0.959 -20.760 1.00 93.50 100 ASP A C 1
ATOM 785 O O . ASP A 1 100 ? 11.996 1.280 -20.714 1.00 93.50 100 ASP A O 1
ATOM 789 N N . TYR A 1 101 ? 13.996 1.402 -21.728 1.00 93.69 101 TYR A N 1
ATOM 790 C CA . TYR A 1 101 ? 13.581 2.385 -22.729 1.00 93.69 101 TYR A CA 1
ATOM 791 C C . TYR A 1 101 ? 12.351 1.921 -23.520 1.00 93.69 101 TYR A C 1
ATOM 793 O O . TYR A 1 101 ? 11.469 2.729 -23.822 1.00 93.69 101 TYR A O 1
ATOM 801 N N . ALA A 1 102 ? 12.267 0.619 -23.812 1.00 93.38 102 ALA A N 1
ATOM 802 C CA . ALA A 1 102 ? 11.185 0.009 -24.582 1.00 93.38 102 ALA A CA 1
ATOM 803 C C . ALA A 1 102 ? 9.898 -0.229 -23.772 1.00 93.38 102 ALA A C 1
ATOM 805 O O . ALA A 1 102 ? 8.861 -0.539 -24.359 1.00 93.38 102 ALA A O 1
ATOM 806 N N . ILE A 1 103 ? 9.941 -0.095 -22.441 1.00 93.50 103 ILE A N 1
ATOM 807 C CA . ILE A 1 103 ? 8.779 -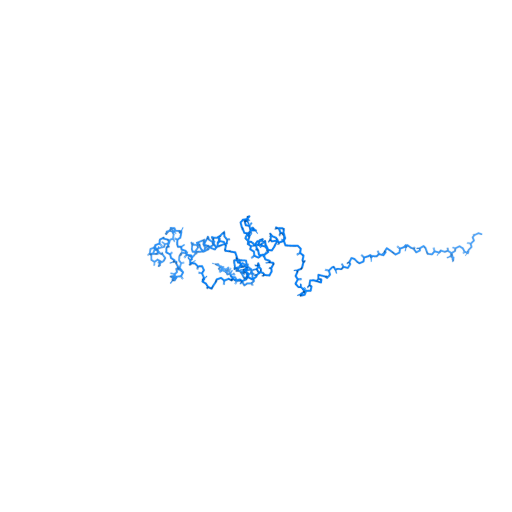0.323 -21.576 1.00 93.50 103 ILE A CA 1
ATOM 808 C C . ILE A 1 103 ? 7.787 0.834 -21.753 1.00 93.50 103 ILE A C 1
ATOM 810 O O . ILE A 1 103 ? 8.139 1.985 -21.466 1.00 93.50 103 ILE A O 1
ATOM 814 N N . PRO A 1 104 ? 6.537 0.564 -22.174 1.00 93.88 104 PRO A N 1
ATOM 815 C CA . PRO A 1 104 ? 5.521 1.599 -22.290 1.00 93.88 104 PRO A CA 1
ATOM 816 C C . PRO A 1 104 ? 5.137 2.177 -20.924 1.00 93.88 104 PRO A C 1
ATOM 818 O O . PRO A 1 104 ? 5.098 1.473 -19.912 1.00 93.88 104 PRO A O 1
ATOM 821 N N . MET A 1 105 ? 4.775 3.460 -20.899 1.00 93.69 105 MET A N 1
ATOM 822 C CA . MET A 1 105 ? 4.225 4.089 -19.697 1.00 93.69 105 MET A CA 1
ATOM 823 C C . MET A 1 105 ? 2.959 3.352 -19.232 1.00 93.69 105 MET A C 1
ATOM 825 O O . MET A 1 105 ? 2.136 2.941 -20.049 1.00 93.69 105 MET A O 1
ATOM 829 N N . GLY A 1 106 ? 2.820 3.151 -17.920 1.00 93.69 106 GLY A N 1
ATOM 830 C CA . GLY A 1 106 ? 1.732 2.362 -17.331 1.00 93.69 106 GLY A CA 1
ATOM 831 C C . GLY A 1 106 ? 1.941 0.842 -17.356 1.00 93.69 106 GLY A C 1
ATOM 832 O O . GLY A 1 106 ? 1.137 0.122 -16.772 1.00 93.69 106 GLY A O 1
ATOM 833 N N . SER A 1 107 ? 3.020 0.341 -17.967 1.00 95.00 107 SER A N 1
ATOM 834 C CA . SER A 1 107 ? 3.402 -1.077 -17.880 1.00 95.00 107 SER A CA 1
ATOM 835 C C . SER A 1 107 ? 4.322 -1.330 -16.687 1.00 95.00 107 SER A C 1
ATOM 837 O O . SER A 1 107 ? 5.023 -0.425 -16.228 1.00 95.00 107 SER A O 1
ATOM 839 N N . THR A 1 108 ? 4.329 -2.559 -16.164 1.00 95.50 108 THR A N 1
ATOM 840 C CA . THR A 1 108 ? 5.245 -2.923 -15.077 1.00 95.50 108 THR A CA 1
ATOM 841 C C . THR A 1 108 ? 6.675 -3.090 -15.582 1.00 95.50 108 THR A C 1
ATOM 843 O O . THR A 1 108 ? 6.903 -3.593 -16.680 1.00 95.50 108 THR A O 1
ATOM 846 N N . TRP A 1 109 ? 7.636 -2.669 -14.763 1.00 93.75 109 TRP A N 1
ATOM 847 C CA . TRP A 1 109 ? 9.069 -2.775 -15.040 1.00 93.75 109 TRP A CA 1
ATOM 848 C C . TRP A 1 109 ? 9.764 -3.875 -14.220 1.00 93.75 109 TRP A C 1
ATOM 850 O O . TRP A 1 109 ? 10.941 -4.144 -14.434 1.00 93.75 109 TRP A O 1
ATOM 860 N N . VAL A 1 110 ? 9.045 -4.549 -13.313 1.00 92.88 110 VAL A N 1
ATOM 861 C CA . VAL A 1 110 ? 9.613 -5.490 -12.322 1.00 92.88 110 VAL A CA 1
ATOM 862 C C . VAL A 1 110 ? 10.266 -6.723 -12.959 1.00 92.88 110 VAL A C 1
ATOM 864 O O . VAL A 1 110 ? 11.155 -7.327 -12.371 1.00 92.88 110 VAL A O 1
ATOM 867 N N . THR A 1 111 ? 9.844 -7.112 -14.162 1.00 93.12 111 THR A N 1
ATOM 868 C CA . THR A 1 111 ? 10.324 -8.328 -14.840 1.00 93.12 111 THR A CA 1
ATOM 869 C C . THR A 1 111 ? 11.535 -8.099 -15.742 1.00 93.12 111 THR A C 1
ATOM 871 O O . THR A 1 111 ? 12.024 -9.048 -16.351 1.00 93.12 111 THR A O 1
ATOM 874 N N . ILE A 1 112 ? 11.980 -6.852 -15.901 1.00 92.19 112 ILE A N 1
ATOM 875 C CA . ILE A 1 112 ? 13.030 -6.467 -16.847 1.00 92.19 112 ILE A CA 1
ATOM 876 C C . ILE A 1 112 ? 14.161 -5.832 -16.058 1.00 92.19 112 ILE A C 1
ATOM 878 O O . ILE A 1 112 ? 13.921 -4.892 -15.311 1.00 92.19 112 ILE A O 1
ATOM 882 N N . ASN A 1 113 ? 15.393 -6.286 -16.252 1.00 90.81 113 ASN A N 1
ATOM 883 C CA . ASN A 1 113 ? 16.556 -5.659 -15.626 1.00 90.81 113 ASN A CA 1
ATOM 884 C C . ASN A 1 113 ? 16.961 -4.382 -16.378 1.00 90.81 113 ASN A C 1
ATOM 886 O O . ASN A 1 113 ? 16.739 -4.271 -17.583 1.00 90.81 113 ASN A O 1
ATOM 890 N N . THR A 1 114 ? 17.557 -3.436 -15.662 1.00 91.25 114 THR A N 1
ATOM 891 C CA . THR A 1 114 ? 18.084 -2.169 -16.187 1.00 91.25 114 THR A CA 1
ATOM 892 C C . THR A 1 114 ? 19.446 -1.907 -15.552 1.00 91.25 114 THR A C 1
ATOM 894 O O . THR A 1 114 ? 19.741 -2.478 -14.502 1.00 91.25 114 THR A O 1
ATOM 897 N N . THR A 1 115 ? 20.266 -1.076 -16.185 1.00 88.94 115 THR A N 1
ATOM 898 C CA . THR A 1 115 ? 21.506 -0.538 -15.600 1.00 88.94 115 THR A CA 1
ATOM 899 C C . THR A 1 115 ? 21.433 0.967 -15.390 1.00 88.94 115 THR A C 1
ATOM 901 O O . THR A 1 115 ? 22.156 1.506 -14.558 1.00 88.94 115 THR A O 1
ATOM 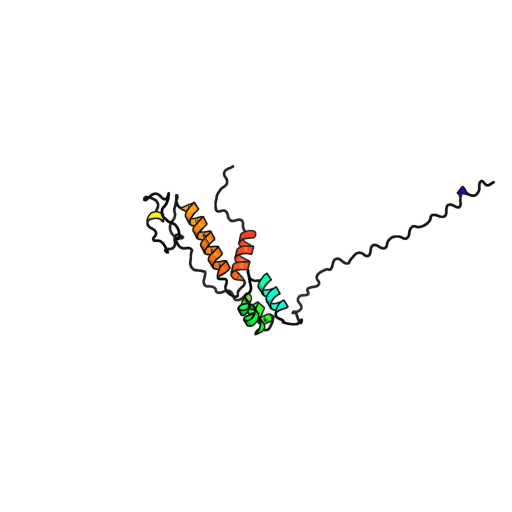904 N N . ASP A 1 116 ? 20.551 1.649 -16.124 1.00 91.06 116 ASP A N 1
ATOM 905 C CA . ASP A 1 116 ? 20.519 3.110 -16.186 1.00 91.06 116 ASP A CA 1
ATOM 906 C C . ASP A 1 116 ? 19.229 3.717 -15.601 1.00 91.06 116 ASP A C 1
ATOM 908 O O . ASP A 1 116 ? 19.177 4.915 -15.319 1.00 91.06 116 ASP A O 1
ATOM 912 N N . ALA A 1 117 ? 18.177 2.917 -15.378 1.00 91.88 117 ALA A N 1
ATOM 913 C CA . ALA A 1 117 ? 16.880 3.405 -14.895 1.00 91.88 117 ALA A CA 1
ATOM 914 C C . ALA A 1 117 ? 16.632 3.203 -13.386 1.00 91.88 117 ALA A C 1
ATOM 916 O O . ALA A 1 117 ? 15.544 3.532 -12.905 1.00 91.88 117 ALA A O 1
ATOM 917 N N . ASP A 1 118 ? 17.603 2.703 -12.613 1.00 90.12 118 ASP A N 1
ATOM 918 C CA . ASP A 1 118 ? 17.403 2.331 -11.200 1.00 90.12 118 ASP A CA 1
ATOM 919 C C . ASP A 1 118 ? 16.874 3.483 -10.339 1.00 90.12 118 ASP A C 1
ATOM 921 O O . ASP A 1 118 ? 15.885 3.324 -9.621 1.00 90.12 118 ASP A O 1
ATOM 925 N N . GLY A 1 119 ? 17.439 4.686 -10.472 1.00 90.81 119 GLY A N 1
ATOM 926 C CA . GLY A 1 119 ? 16.959 5.859 -9.733 1.00 90.81 119 GLY A CA 1
ATOM 927 C C . GLY A 1 119 ? 15.491 6.195 -10.033 1.00 90.81 119 GLY A C 1
ATOM 928 O O . GLY A 1 119 ? 14.714 6.516 -9.126 1.00 90.81 119 GLY A O 1
ATOM 929 N N . HIS A 1 120 ? 15.080 6.058 -11.296 1.00 93.00 120 HIS A N 1
ATOM 930 C CA . HIS A 1 120 ? 13.697 6.267 -11.724 1.00 93.00 120 HIS A CA 1
ATOM 931 C C . HIS A 1 120 ? 12.760 5.180 -11.186 1.00 93.00 120 HIS A C 1
ATOM 933 O O . HIS A 1 120 ? 11.663 5.485 -10.704 1.00 93.00 120 HIS A O 1
ATOM 939 N N . ARG A 1 121 ? 13.203 3.920 -11.195 1.00 93.06 121 ARG A N 1
ATOM 940 C CA . ARG A 1 121 ? 12.454 2.783 -10.648 1.00 93.06 121 ARG A CA 1
ATOM 941 C C . ARG A 1 121 ? 12.289 2.864 -9.141 1.00 93.06 121 ARG A C 1
ATOM 943 O O . ARG A 1 121 ? 11.193 2.613 -8.650 1.00 93.06 121 ARG A O 1
ATOM 950 N N . VAL A 1 122 ? 13.309 3.299 -8.404 1.00 92.81 122 VAL A N 1
ATOM 951 C CA . VAL A 1 122 ? 13.215 3.525 -6.952 1.00 92.81 122 VAL A CA 1
ATOM 952 C C . VAL A 1 122 ? 12.175 4.603 -6.638 1.00 92.81 122 VAL A C 1
ATOM 954 O O . VAL A 1 122 ? 11.363 4.431 -5.726 1.00 92.81 122 VAL A O 1
ATOM 957 N N . ALA A 1 123 ? 12.146 5.703 -7.396 1.00 93.56 123 ALA A N 1
ATOM 958 C CA . ALA A 1 123 ? 11.122 6.737 -7.233 1.00 93.56 123 ALA A CA 1
ATOM 959 C C . ALA A 1 123 ? 9.714 6.212 -7.573 1.00 93.56 123 ALA A C 1
ATOM 961 O O . ALA A 1 123 ? 8.767 6.444 -6.817 1.00 93.56 123 ALA A O 1
ATOM 962 N N . SER A 1 124 ? 9.588 5.457 -8.668 1.00 95.00 124 SER A N 1
ATOM 963 C CA . SER A 1 124 ? 8.349 4.788 -9.084 1.00 95.00 124 SER A CA 1
ATOM 964 C C . SER A 1 124 ? 7.832 3.820 -8.015 1.00 95.00 124 SER A C 1
ATOM 966 O O . SER A 1 124 ? 6.665 3.886 -7.629 1.00 95.00 124 SER A O 1
ATOM 968 N N . PHE A 1 125 ? 8.713 2.984 -7.466 1.00 94.31 125 PHE A N 1
ATOM 969 C CA . PHE A 1 125 ? 8.420 2.038 -6.393 1.00 94.31 125 PHE A CA 1
ATOM 970 C C . PHE A 1 125 ? 7.924 2.741 -5.126 1.00 94.31 125 PHE A C 1
ATOM 972 O O . PHE A 1 125 ? 6.888 2.365 -4.581 1.00 94.31 125 PHE A O 1
ATOM 979 N N . LYS A 1 126 ? 8.608 3.806 -4.686 1.00 93.75 126 LYS A N 1
ATOM 980 C CA . LYS A 1 126 ? 8.189 4.598 -3.516 1.00 93.75 126 LYS A CA 1
ATOM 981 C C . LYS A 1 126 ? 6.814 5.233 -3.723 1.00 93.75 126 LYS A C 1
ATOM 983 O O . LYS A 1 126 ? 5.990 5.206 -2.812 1.00 93.75 126 LYS A O 1
ATOM 988 N N . ALA A 1 127 ? 6.552 5.775 -4.914 1.00 95.19 127 ALA A N 1
ATOM 989 C CA . ALA A 1 127 ? 5.252 6.351 -5.252 1.00 95.19 127 ALA A CA 1
ATOM 990 C C . ALA A 1 127 ? 4.139 5.290 -5.252 1.00 95.19 127 ALA A C 1
ATOM 992 O O . ALA A 1 127 ? 3.067 5.521 -4.695 1.00 95.19 127 ALA A O 1
ATOM 993 N N . TRP A 1 128 ? 4.408 4.117 -5.827 1.00 96.38 128 TRP A N 1
ATOM 994 C CA . TRP A 1 128 ? 3.491 2.980 -5.813 1.00 96.38 128 TRP A CA 1
ATOM 995 C C . TRP A 1 128 ? 3.179 2.511 -4.389 1.00 96.38 128 TRP A C 1
ATOM 997 O O . TRP A 1 128 ? 2.008 2.398 -4.030 1.00 96.38 128 TRP A O 1
ATOM 1007 N N . TRP A 1 129 ? 4.200 2.316 -3.550 1.00 94.44 129 TRP A N 1
ATOM 1008 C CA . TRP A 1 129 ? 4.003 1.855 -2.176 1.00 94.44 129 TRP A CA 1
ATOM 1009 C C . TRP A 1 129 ? 3.246 2.884 -1.329 1.00 94.44 129 TRP A C 1
ATOM 1011 O O . TRP A 1 129 ? 2.321 2.530 -0.601 1.00 94.44 129 TRP A O 1
ATOM 1021 N N . MET A 1 130 ? 3.552 4.176 -1.490 1.00 94.75 130 MET A N 1
ATOM 1022 C CA . MET A 1 130 ? 2.767 5.246 -0.869 1.00 94.75 130 MET A CA 1
ATOM 1023 C C . MET A 1 130 ? 1.300 5.199 -1.318 1.00 94.75 130 MET A C 1
ATOM 1025 O O . MET A 1 130 ? 0.398 5.376 -0.504 1.00 94.75 130 MET A O 1
ATOM 1029 N N . GLY A 1 131 ? 1.050 4.910 -2.597 1.00 95.31 131 GLY A N 1
ATOM 1030 C CA . GLY A 1 131 ? -0.294 4.695 -3.129 1.00 95.31 131 GLY A CA 1
ATOM 1031 C C . GLY A 1 131 ? -1.038 3.544 -2.446 1.00 95.31 131 GLY A C 1
ATOM 1032 O O . GLY A 1 131 ? -2.227 3.690 -2.164 1.00 95.31 131 GLY A O 1
ATOM 1033 N N . LEU A 1 132 ? -0.357 2.439 -2.125 1.00 94.38 132 LEU A N 1
ATOM 1034 C CA . LEU A 1 132 ? -0.945 1.326 -1.367 1.00 94.38 132 LEU A CA 1
ATOM 1035 C C . LEU A 1 132 ? -1.299 1.728 0.066 1.00 94.38 132 LEU A C 1
ATOM 1037 O O . LEU A 1 132 ? -2.399 1.440 0.525 1.00 94.38 132 LEU A O 1
ATOM 1041 N N . ILE A 1 133 ? -0.406 2.449 0.748 1.00 94.44 133 ILE A N 1
ATOM 1042 C CA . ILE A 1 133 ? -0.646 2.939 2.113 1.00 94.44 133 ILE A CA 1
ATOM 1043 C C . ILE A 1 133 ? -1.836 3.909 2.148 1.00 94.44 133 ILE A C 1
ATOM 1045 O O . ILE A 1 133 ? -2.662 3.844 3.058 1.00 94.44 133 ILE A O 1
ATOM 1049 N N . LEU A 1 134 ? -1.942 4.801 1.158 1.00 93.69 134 LEU A N 1
ATOM 1050 C CA . LEU A 1 134 ? -3.048 5.757 1.050 1.00 93.69 134 LEU A CA 1
ATOM 1051 C C . LEU A 1 134 ? -4.390 5.071 0.777 1.00 93.69 134 LEU A C 1
ATOM 1053 O O . LEU A 1 134 ? -5.405 5.484 1.330 1.00 93.69 134 LEU A O 1
ATOM 1057 N N . ASN A 1 135 ? -4.388 4.023 -0.048 1.00 92.31 135 ASN A N 1
ATOM 1058 C CA . ASN A 1 135 ? -5.578 3.246 -0.400 1.00 92.31 135 ASN A CA 1
ATOM 1059 C C . ASN A 1 135 ? -5.672 1.943 0.408 1.00 92.31 135 ASN A C 1
ATOM 1061 O O . ASN A 1 135 ? -6.149 0.930 -0.104 1.00 92.31 135 ASN A O 1
ATOM 1065 N N . GLN A 1 136 ? -5.192 1.961 1.655 1.00 91.50 136 GLN A N 1
ATOM 1066 C CA . GLN A 1 136 ? -5.213 0.791 2.527 1.00 91.50 136 GLN A CA 1
ATOM 1067 C C . GLN A 1 136 ? -6.637 0.230 2.674 1.00 91.50 136 GLN A C 1
ATOM 1069 O O . GLN A 1 136 ? -7.617 0.952 2.872 1.00 91.50 136 GLN A O 1
ATOM 1074 N N . GLU A 1 137 ? -6.743 -1.090 2.617 1.00 92.06 137 GLU A N 1
ATOM 1075 C CA . GLU A 1 137 ? -7.968 -1.806 2.949 1.00 92.06 137 GLU A CA 1
ATOM 1076 C C . GLU A 1 137 ? -8.170 -1.845 4.476 1.00 92.06 137 GLU A C 1
ATOM 1078 O O . GLU A 1 137 ? -7.274 -1.522 5.257 1.00 92.06 137 GLU A O 1
ATOM 1083 N N . ARG A 1 138 ? -9.343 -2.297 4.931 1.00 94.44 138 ARG A N 1
ATOM 1084 C CA . ARG A 1 138 ? -9.675 -2.460 6.361 1.00 94.44 138 ARG A CA 1
ATOM 1085 C C . ARG A 1 138 ? -9.006 -3.694 6.987 1.00 94.44 138 ARG A C 1
ATOM 1087 O O . ARG A 1 138 ? -9.684 -4.528 7.583 1.00 94.44 138 ARG A O 1
ATOM 1094 N N . ASN A 1 139 ? -7.695 -3.834 6.814 1.00 94.69 139 ASN A N 1
ATOM 1095 C CA . ASN A 1 139 ? -6.880 -4.923 7.350 1.00 94.69 139 ASN A CA 1
ATOM 1096 C C . ASN A 1 139 ? -5.490 -4.427 7.787 1.00 94.69 139 ASN A C 1
ATOM 1098 O O . ASN A 1 139 ? -5.089 -3.297 7.514 1.00 94.69 139 ASN A O 1
ATOM 1102 N N . ILE A 1 140 ? -4.746 -5.279 8.494 1.00 95.62 140 ILE A N 1
ATOM 1103 C CA . ILE A 1 140 ? -3.448 -4.928 9.093 1.00 95.62 140 ILE A CA 1
ATOM 1104 C C . ILE A 1 140 ? -2.266 -4.949 8.098 1.00 95.62 140 ILE A C 1
ATOM 1106 O O . ILE A 1 140 ? -1.135 -4.650 8.488 1.00 95.62 140 ILE A O 1
ATOM 1110 N N . ARG A 1 141 ? -2.486 -5.315 6.824 1.00 94.19 141 ARG A N 1
ATOM 1111 C CA . ARG A 1 141 ? -1.414 -5.631 5.859 1.00 94.19 141 ARG A CA 1
ATOM 1112 C C . ARG A 1 141 ? -0.361 -4.532 5.780 1.00 94.19 141 ARG A C 1
ATOM 1114 O O . ARG A 1 141 ? 0.796 -4.790 6.087 1.00 94.19 141 ARG A O 1
ATOM 1121 N N . GLU A 1 142 ? -0.754 -3.312 5.421 1.00 93.81 142 GLU A N 1
ATOM 1122 C CA . GLU A 1 142 ? 0.204 -2.223 5.178 1.00 93.81 142 GLU A CA 1
ATOM 1123 C C . GLU A 1 142 ? 0.988 -1.847 6.442 1.00 93.81 142 GLU A C 1
ATOM 1125 O O . GLU A 1 142 ? 2.183 -1.543 6.388 1.00 93.81 142 GLU A O 1
ATOM 1130 N N . LYS A 1 143 ? 0.338 -1.917 7.609 1.00 93.50 143 LYS A N 1
ATOM 1131 C CA . LYS A 1 143 ? 0.980 -1.646 8.898 1.00 93.50 143 LYS A CA 1
ATOM 1132 C C . LYS A 1 143 ? 2.058 -2.683 9.207 1.00 93.50 143 LYS A C 1
ATOM 1134 O O . LYS A 1 143 ? 3.159 -2.312 9.613 1.00 93.50 143 LYS A O 1
ATOM 1139 N N . MET A 1 144 ? 1.755 -3.964 8.981 1.00 93.62 144 MET A N 1
ATOM 1140 C CA . MET A 1 144 ? 2.717 -5.055 9.143 1.00 93.62 144 MET A CA 1
ATOM 1141 C C . MET A 1 144 ? 3.845 -4.975 8.115 1.00 93.62 144 MET A C 1
ATOM 1143 O O . MET A 1 144 ? 4.997 -5.176 8.483 1.00 93.62 144 MET A O 1
ATOM 1147 N N . THR A 1 145 ? 3.550 -4.626 6.860 1.00 92.38 145 THR A N 1
ATOM 1148 C CA . THR A 1 145 ? 4.572 -4.418 5.822 1.00 92.38 145 THR A CA 1
ATOM 1149 C C . THR A 1 145 ? 5.588 -3.362 6.258 1.00 92.38 145 THR A C 1
ATOM 1151 O O . THR A 1 145 ? 6.790 -3.609 6.208 1.00 92.38 145 THR A O 1
ATOM 1154 N N . MET A 1 146 ? 5.129 -2.213 6.765 1.00 91.19 146 MET A N 1
ATOM 1155 C CA . MET A 1 146 ? 6.022 -1.158 7.261 1.00 91.19 146 MET A CA 1
ATOM 1156 C C . MET A 1 146 ? 6.792 -1.578 8.522 1.00 91.19 146 MET A C 1
ATOM 1158 O O . MET A 1 146 ? 7.973 -1.262 8.657 1.00 91.19 146 MET A O 1
ATOM 1162 N N . PHE A 1 147 ? 6.149 -2.311 9.437 1.00 92.12 147 PHE A N 1
ATOM 1163 C CA . PHE A 1 147 ? 6.826 -2.877 10.606 1.00 92.12 147 PHE A CA 1
ATOM 1164 C C . PHE A 1 147 ? 7.988 -3.790 10.187 1.00 92.12 147 PHE A C 1
ATOM 1166 O O . PHE A 1 147 ? 9.102 -3.642 10.691 1.00 92.12 147 PHE A O 1
ATOM 1173 N N . TRP A 1 148 ? 7.761 -4.678 9.218 1.00 91.44 148 TRP A N 1
ATOM 1174 C CA . TRP A 1 148 ? 8.799 -5.576 8.718 1.00 91.44 148 TRP A CA 1
ATOM 1175 C C . TRP A 1 148 ? 9.879 -4.861 7.915 1.00 91.44 148 TRP A C 1
ATOM 1177 O O . TRP A 1 148 ? 11.039 -5.229 8.047 1.00 91.44 148 TRP A O 1
ATOM 1187 N N . HIS A 1 149 ? 9.545 -3.808 7.167 1.00 89.06 149 HIS A N 1
ATOM 1188 C CA . HIS A 1 149 ? 10.541 -2.968 6.493 1.00 89.06 149 HIS A CA 1
ATOM 1189 C C . HIS A 1 149 ? 11.464 -2.245 7.493 1.00 89.06 149 HIS A C 1
ATOM 1191 O O . HIS A 1 149 ? 12.612 -1.942 7.183 1.00 89.06 149 HIS A O 1
ATOM 1197 N N . ASN A 1 150 ? 10.990 -1.942 8.705 1.00 84.69 150 ASN A N 1
ATOM 1198 C CA . ASN A 1 150 ? 11.858 -1.406 9.756 1.00 84.69 150 ASN A CA 1
ATOM 1199 C C . ASN A 1 150 ? 12.762 -2.487 10.372 1.00 84.69 150 ASN A C 1
ATOM 1201 O O . ASN A 1 150 ? 13.883 -2.193 10.777 1.00 84.69 150 ASN A O 1
ATOM 1205 N N . HIS A 1 151 ? 12.270 -3.724 10.454 1.00 90.50 151 HIS A N 1
ATOM 1206 C CA . HIS A 1 151 ? 12.976 -4.824 11.104 1.00 90.50 151 HIS A CA 1
ATOM 1207 C C . HIS A 1 151 ? 14.010 -5.503 10.197 1.00 90.50 151 HIS A C 1
ATOM 1209 O O . HIS A 1 151 ? 15.114 -5.820 10.639 1.00 90.50 151 HIS A O 1
ATOM 1215 N N . PHE A 1 152 ? 13.660 -5.730 8.933 1.00 88.88 152 PHE A N 1
ATOM 1216 C CA . PHE A 1 152 ? 14.553 -6.289 7.931 1.00 88.88 152 PHE A CA 1
ATOM 1217 C C . PHE A 1 152 ? 15.178 -5.151 7.136 1.00 88.88 152 PHE A C 1
ATOM 1219 O O . PHE A 1 152 ? 14.478 -4.397 6.466 1.00 88.88 152 PHE A O 1
ATOM 1226 N N . SER A 1 153 ? 16.503 -5.029 7.223 1.00 80.12 153 SER A N 1
ATOM 1227 C CA . SER A 1 153 ? 17.243 -4.018 6.474 1.00 80.12 153 SER A CA 1
ATOM 1228 C C . SER A 1 153 ? 17.090 -4.267 4.976 1.00 80.12 153 SER A C 1
ATOM 1230 O O . SER A 1 153 ? 17.473 -5.323 4.477 1.00 80.12 153 SER A O 1
ATOM 1232 N N . THR A 1 154 ? 16.546 -3.283 4.271 1.00 81.56 154 THR A N 1
ATOM 1233 C CA . THR A 1 154 ? 16.481 -3.240 2.809 1.00 81.56 154 THR A CA 1
ATOM 1234 C C . THR A 1 154 ? 17.249 -2.016 2.332 1.00 81.56 154 THR A C 1
ATOM 1236 O O . THR A 1 154 ? 17.045 -0.927 2.872 1.00 81.56 154 THR A O 1
ATOM 1239 N N . GLU A 1 155 ? 18.084 -2.163 1.311 1.00 85.12 155 GLU A N 1
ATOM 1240 C CA . GLU A 1 155 ? 18.805 -1.050 0.695 1.00 85.12 155 GLU A CA 1
ATOM 1241 C C . GLU A 1 155 ? 18.353 -0.836 -0.750 1.00 85.12 155 GLU A C 1
ATOM 1243 O O . GLU A 1 155 ? 17.897 -1.759 -1.421 1.00 85.12 155 GLU A O 1
ATOM 1248 N N . THR A 1 156 ? 18.421 0.414 -1.208 1.00 83.00 156 THR A N 1
ATOM 1249 C CA . THR A 1 156 ? 18.197 0.766 -2.621 1.00 83.00 156 THR A CA 1
ATOM 1250 C C . THR A 1 156 ? 19.445 1.333 -3.282 1.00 83.00 156 THR A C 1
ATOM 1252 O O . THR A 1 156 ? 19.421 1.543 -4.484 1.00 83.00 156 THR A O 1
ATOM 1255 N N . ASN A 1 157 ? 20.477 1.638 -2.494 1.00 76.44 157 ASN A N 1
ATOM 1256 C CA . ASN A 1 157 ? 21.760 2.166 -2.930 1.00 76.44 157 ASN A CA 1
ATOM 1257 C C . ASN A 1 157 ? 22.834 1.559 -2.032 1.00 76.44 157 ASN A C 1
ATOM 1259 O O . ASN A 1 157 ? 22.692 1.615 -0.807 1.00 76.44 157 ASN A O 1
ATOM 1263 N N . ASP A 1 158 ? 23.921 1.110 -2.640 1.00 74.94 158 ASP A N 1
ATOM 1264 C CA . ASP A 1 158 ? 25.107 0.691 -1.911 1.00 74.94 158 ASP A CA 1
ATOM 1265 C C . ASP A 1 158 ? 25.926 1.933 -1.543 1.00 74.94 158 ASP A C 1
ATOM 1267 O O . ASP A 1 158 ? 26.069 2.873 -2.332 1.00 74.94 158 ASP A O 1
ATOM 1271 N N . VAL A 1 159 ? 26.460 1.961 -0.323 1.00 73.81 159 VAL A N 1
ATOM 1272 C CA . VAL A 1 159 ? 27.434 2.977 0.087 1.00 73.81 159 VAL A CA 1
ATOM 1273 C C . VAL A 1 159 ? 28.809 2.331 0.035 1.00 73.81 159 VAL A C 1
ATOM 1275 O O . VAL A 1 159 ? 29.152 1.521 0.896 1.00 73.81 159 VAL A O 1
ATOM 1278 N N . GLU A 1 160 ? 29.590 2.679 -0.985 1.00 68.81 160 GLU A N 1
ATOM 1279 C CA . GLU A 1 160 ? 30.981 2.241 -1.082 1.00 68.81 160 GLU A CA 1
ATOM 1280 C C . GLU A 1 160 ? 31.815 2.867 0.050 1.00 68.81 160 GLU A C 1
ATOM 1282 O O . GLU A 1 160 ? 31.620 4.028 0.426 1.00 68.81 160 GLU A O 1
ATOM 1287 N N . ARG A 1 161 ? 32.705 2.059 0.636 1.00 61.62 161 ARG A N 1
ATOM 1288 C CA . ARG A 1 161 ? 33.554 2.424 1.777 1.00 61.62 161 ARG A CA 1
ATOM 1289 C C . ARG A 1 161 ? 34.829 3.142 1.350 1.00 61.62 161 ARG A C 1
ATOM 1291 O O . ARG A 1 161 ? 35.442 2.700 0.358 1.00 61.62 161 ARG A O 1
#

Solvent-accessible surface area (backbone atoms only — not comparable to full-atom values): 10550 Å² total; per-residue (Å²): 140,69,96,65,66,81,82,64,76,73,78,79,75,72,77,77,77,80,74,76,74,72,71,77,78,72,79,78,77,59,97,65,80,87,83,71,82,87,46,74,67,54,47,48,52,50,35,55,72,43,30,94,65,70,54,74,67,52,42,54,57,48,65,77,41,55,73,68,58,42,50,54,46,29,69,59,61,76,88,72,74,78,82,77,52,41,38,81,73,77,69,75,88,39,55,86,84,38,64,58,58,76,58,54,78,68,36,68,53,87,91,57,77,64,89,63,47,59,73,60,49,54,53,34,42,52,53,41,52,51,50,48,59,74,65,56,65,85,29,31,58,62,47,52,52,53,55,46,56,71,71,48,90,79,80,92,68,86,81,86,131

Sequence (161 aa):
MDRRDFLTAKRETTPVKTITEKETARTYSGLNPYTGPWTANEVAHLLKRTMFGATPDDINYFLGMNMNQAVDQLLTVPVTPPAPPVKNYNNNNIPVTDPDYAIPMGSTWVTINTTDADGHRVASFKAWWMGLILNQERNIREKMTMFWHNHFSTETNDVER

Mean predicted aligned error: 11.52 Å

pLDDT: mean 84.98, std 15.53, range [42.22, 97.0]

Foldseek 3Di:
DDPPVVVPPPPDDDPDPPPPPPPPPPPPPDPDDDPDDDDLVVLQVVCVLQAVHADPVNSVVCSVDDPVVLQVQQAPDDPDDDDAFFQPDACVQPDPPWPVNPGDGRHHPVVGDGDGCLVSVVVSRVVVLVVCNVVDDSYNVNVVVVVVCVVDPDDSDDDDD

Secondary structure (DSSP, 8-state):
--TTGGG-----------------------SPPP-S---HHHHHHHHHHHSS---HHHHHHHHTS-HHHHHHHHH---SS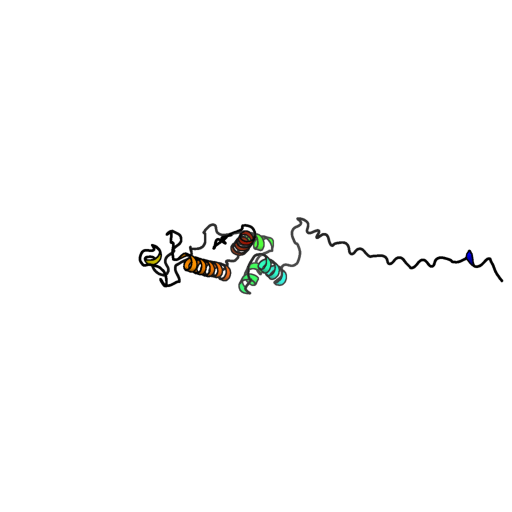PPPPPB--S--TT--TTSGGGGSPTTSB-TTS--SS-HHHHHHHHHHHHHHHHHT--SSSHHHHHHHHHHHS---SS----

Radius of gyration: 30.61 Å; Cα contacts (8 Å, |Δi|>4): 110; chains: 1; bounding box: 55×39×110 Å